Protein AF-A0A956RWB1-F1 (afdb_monomer_lite)

Sequence (177 aa):
PQLHRDGEASAAGAEAEGEALDRAFQAAIAHEPTWRTLTLPVPAGPARESIDVRLSTGARGQPSLARTVHVQASTGRILSETGFADGSPGRRARSFLRFAHTGEYWGVVGQTVAGLVSLASVVLVWTGLALALRRLARALQRRRGSAHPAVAEPSPVAGASAPANPPRRRSRERALR

Structure (mmCIF, N/CA/C/O backbone):
data_AF-A0A956RWB1-F1
#
_entry.id   AF-A0A956RWB1-F1
#
loop_
_atom_site.group_PDB
_atom_site.id
_atom_site.type_symbol
_atom_site.label_atom_id
_atom_site.label_alt_id
_atom_site.label_comp_id
_atom_site.label_asym_id
_atom_site.label_entity_id
_atom_site.label_seq_id
_atom_site.pdbx_PDB_ins_code
_atom_site.Cartn_x
_atom_site.Cartn_y
_atom_site.Cartn_z
_atom_site.occupancy
_atom_site.B_iso_or_equiv
_atom_site.auth_seq_id
_atom_site.auth_comp_id
_atom_site.auth_asym_id
_atom_site.auth_atom_id
_atom_site.pdbx_PDB_model_num
ATOM 1 N N . PRO A 1 1 ? 34.039 26.744 -33.511 1.00 59.09 1 PRO A N 1
ATOM 2 C CA . PRO A 1 1 ? 33.640 25.438 -34.093 1.00 59.09 1 PRO A CA 1
ATOM 3 C C . PRO A 1 1 ? 33.332 24.318 -33.076 1.00 59.09 1 PRO A C 1
ATOM 5 O O . PRO A 1 1 ? 32.623 23.397 -33.454 1.00 59.09 1 PRO A O 1
ATOM 8 N N . GLN A 1 2 ? 33.824 24.362 -31.825 1.00 56.97 2 GLN A N 1
ATOM 9 C CA . GLN A 1 2 ? 33.520 23.316 -30.826 1.00 56.97 2 GLN A CA 1
ATOM 10 C C . GLN A 1 2 ? 32.167 23.500 -30.116 1.00 56.97 2 GLN A C 1
ATOM 12 O O . GLN A 1 2 ? 31.419 22.541 -30.017 1.00 56.97 2 GLN A O 1
ATOM 17 N N . LEU A 1 3 ? 31.777 24.737 -29.784 1.00 55.47 3 LEU A N 1
ATOM 18 C CA . LEU A 1 3 ? 30.497 25.026 -29.111 1.00 55.47 3 LEU A CA 1
ATOM 19 C C . LEU A 1 3 ? 29.243 24.569 -29.883 1.00 55.47 3 LEU A C 1
ATOM 21 O O . LEU A 1 3 ? 28.222 24.282 -29.272 1.00 55.47 3 LEU A O 1
ATOM 25 N N . HIS A 1 4 ? 29.301 24.486 -31.218 1.00 57.34 4 HIS A N 1
ATOM 26 C CA . HIS A 1 4 ? 28.164 24.011 -32.016 1.00 57.34 4 HIS A CA 1
ATOM 27 C C . HIS A 1 4 ? 28.012 22.482 -31.957 1.00 57.34 4 HIS A C 1
ATOM 29 O O . HIS A 1 4 ? 26.893 21.977 -31.946 1.00 57.34 4 HIS A O 1
ATOM 35 N N . ARG A 1 5 ? 29.135 21.759 -31.850 1.00 59.41 5 ARG A N 1
ATOM 36 C CA . ARG A 1 5 ? 29.191 20.292 -31.868 1.00 59.41 5 ARG A CA 1
ATOM 37 C C . ARG A 1 5 ? 28.707 19.687 -30.545 1.00 59.41 5 ARG A C 1
ATOM 39 O O . ARG A 1 5 ? 28.076 18.636 -30.548 1.00 59.41 5 ARG A O 1
ATOM 46 N N . ASP A 1 6 ? 28.941 20.387 -29.434 1.00 58.91 6 ASP A N 1
ATOM 47 C CA . ASP A 1 6 ? 28.449 19.985 -28.109 1.00 58.91 6 ASP A CA 1
ATOM 48 C C . ASP A 1 6 ? 26.918 20.125 -28.006 1.00 58.91 6 ASP A C 1
ATOM 50 O O . ASP A 1 6 ? 26.249 19.294 -27.391 1.00 58.91 6 ASP A O 1
ATOM 54 N N . GLY A 1 7 ? 26.345 21.143 -28.662 1.00 62.16 7 GLY A N 1
ATOM 55 C CA . GLY A 1 7 ? 24.895 21.335 -28.751 1.00 62.16 7 GLY A CA 1
ATOM 56 C C . GLY A 1 7 ? 24.197 20.264 -29.595 1.00 62.16 7 GLY A C 1
ATOM 57 O O . GLY A 1 7 ? 23.162 19.744 -29.188 1.00 62.16 7 GLY A O 1
ATOM 58 N N . GLU A 1 8 ? 24.787 19.885 -30.730 1.00 63.06 8 GLU A N 1
ATOM 59 C CA . GLU A 1 8 ? 24.263 18.824 -31.604 1.00 63.06 8 GLU A CA 1
ATOM 60 C C . GLU A 1 8 ? 24.326 17.442 -30.940 1.00 63.06 8 GLU A C 1
ATOM 62 O O . GLU A 1 8 ? 23.369 16.674 -31.021 1.00 63.06 8 GLU A O 1
ATOM 67 N N . ALA A 1 9 ? 25.412 17.139 -30.220 1.00 62.31 9 ALA A N 1
ATOM 68 C CA . ALA A 1 9 ? 25.543 15.884 -29.479 1.00 62.31 9 ALA A CA 1
ATOM 69 C C . ALA A 1 9 ? 24.540 15.779 -28.314 1.00 62.31 9 ALA A C 1
ATOM 71 O O . ALA A 1 9 ? 24.007 14.701 -28.051 1.00 62.31 9 ALA A O 1
ATOM 72 N N . SER A 1 10 ? 24.255 16.897 -27.639 1.00 66.62 10 SER A N 1
ATOM 73 C CA . SER A 1 10 ? 23.253 16.959 -26.567 1.00 66.62 10 SER A CA 1
ATOM 74 C C . SER A 1 10 ? 21.823 16.805 -27.104 1.00 66.62 10 SER A C 1
ATOM 76 O O . SER A 1 10 ? 21.034 16.040 -26.549 1.00 66.62 10 SER A O 1
ATOM 78 N N . ALA A 1 11 ? 21.503 17.461 -28.226 1.00 70.12 11 ALA A N 1
ATOM 79 C CA . ALA A 1 11 ? 20.199 17.345 -28.881 1.00 70.12 11 ALA A CA 1
ATOM 80 C C . ALA A 1 11 ? 19.931 15.918 -29.390 1.00 70.12 11 ALA A C 1
ATOM 82 O O . ALA A 1 11 ? 18.878 15.355 -29.100 1.00 70.12 11 ALA A O 1
ATOM 83 N N . ALA A 1 12 ? 20.912 15.294 -30.050 1.00 71.62 12 ALA A N 1
ATOM 84 C CA . ALA A 1 12 ? 20.804 13.907 -30.506 1.00 71.62 12 ALA A CA 1
ATOM 85 C C . ALA A 1 12 ? 20.638 12.913 -29.340 1.00 71.62 12 ALA A C 1
ATOM 87 O O . ALA A 1 12 ? 19.907 11.929 -29.452 1.00 71.62 12 ALA A O 1
ATOM 88 N N . GLY A 1 13 ? 21.287 13.175 -28.199 1.00 72.31 13 GLY A N 1
ATOM 89 C CA . GLY A 1 13 ? 21.103 12.387 -26.979 1.00 72.31 13 GLY A CA 1
ATOM 90 C C . GLY A 1 13 ? 19.686 12.495 -26.408 1.00 72.31 13 GLY A C 1
ATOM 91 O O . GLY A 1 13 ? 19.105 11.479 -26.029 1.00 72.31 13 GLY A O 1
ATOM 92 N N . ALA A 1 14 ? 19.115 13.702 -26.396 1.00 72.88 14 ALA A N 1
ATOM 93 C CA . ALA A 1 14 ? 17.757 13.946 -25.914 1.00 72.88 14 ALA A CA 1
ATOM 94 C C . ALA A 1 14 ? 16.683 13.319 -26.823 1.00 72.88 14 ALA A C 1
ATOM 96 O O . ALA A 1 14 ? 15.710 12.754 -26.325 1.00 72.88 14 ALA A O 1
ATOM 97 N N . GLU A 1 15 ? 16.866 13.370 -28.145 1.00 78.75 15 GLU A N 1
ATOM 98 C CA . GLU A 1 15 ? 15.963 12.717 -29.104 1.00 78.75 15 GLU A CA 1
ATOM 99 C C . GLU A 1 15 ? 15.987 11.189 -28.961 1.00 78.75 15 GLU A C 1
ATOM 101 O O . GLU A 1 15 ? 14.932 10.558 -28.886 1.00 78.75 15 GLU A O 1
ATOM 106 N N . ALA A 1 16 ? 17.178 10.594 -28.831 1.00 77.12 16 ALA A N 1
ATOM 107 C CA . ALA A 1 16 ? 17.325 9.155 -28.618 1.00 77.12 16 ALA A CA 1
ATOM 108 C C . ALA A 1 16 ? 16.706 8.688 -27.286 1.00 77.12 16 ALA A C 1
ATOM 110 O O . ALA A 1 16 ? 16.140 7.593 -27.206 1.00 77.12 16 ALA A O 1
ATOM 111 N N . GLU A 1 17 ? 16.792 9.511 -26.237 1.00 78.81 17 GLU A N 1
ATOM 112 C CA . GLU A 1 17 ? 16.131 9.250 -24.956 1.00 78.81 17 GLU A CA 1
ATOM 113 C C . GLU A 1 17 ? 14.602 9.321 -25.085 1.00 78.81 17 GLU A C 1
ATOM 115 O O . GLU A 1 17 ? 13.905 8.424 -24.600 1.00 78.81 17 GLU A O 1
ATOM 120 N N . GLY A 1 18 ? 14.082 10.328 -25.796 1.00 80.44 18 GLY A N 1
ATOM 121 C CA . GLY A 1 18 ? 12.656 10.452 -26.106 1.00 80.44 18 GLY A CA 1
ATOM 122 C C . GLY A 1 18 ? 12.113 9.232 -26.855 1.00 80.44 18 GLY A C 1
ATOM 123 O O . GLY A 1 18 ? 11.112 8.646 -26.446 1.00 80.44 18 GLY A O 1
ATOM 124 N N . GLU A 1 19 ? 12.824 8.770 -27.884 1.00 84.19 19 GLU A N 1
ATOM 125 C CA . GLU A 1 19 ? 12.429 7.592 -28.665 1.00 84.19 19 GLU A CA 1
ATOM 126 C C . GLU A 1 19 ? 12.487 6.288 -27.844 1.00 84.19 19 GLU A C 1
ATOM 128 O O . GLU A 1 19 ? 11.684 5.368 -28.035 1.00 84.19 19 GLU A O 1
ATOM 133 N N . ALA A 1 20 ? 13.429 6.173 -26.904 1.00 81.19 20 ALA A N 1
ATOM 134 C CA . ALA A 1 20 ? 13.486 5.039 -25.983 1.00 81.19 20 ALA A CA 1
ATOM 135 C C . ALA A 1 20 ? 12.304 5.032 -24.996 1.00 81.19 20 ALA A C 1
ATOM 137 O O . ALA A 1 20 ? 11.719 3.973 -24.745 1.00 81.19 20 ALA A O 1
ATOM 138 N N . LEU A 1 21 ? 11.929 6.200 -24.463 1.00 82.88 21 LEU A N 1
ATOM 139 C CA . LEU A 1 21 ? 10.775 6.361 -23.572 1.00 82.88 21 LEU A CA 1
ATOM 140 C C . LEU A 1 21 ? 9.463 6.041 -24.299 1.00 82.88 21 LEU A C 1
ATOM 142 O O . LEU A 1 21 ? 8.647 5.287 -23.764 1.00 82.88 21 LEU A O 1
ATOM 146 N N . ASP A 1 22 ? 9.293 6.528 -25.529 1.00 86.00 22 ASP A N 1
ATOM 147 C CA . ASP A 1 22 ? 8.109 6.251 -26.348 1.00 86.00 22 ASP A CA 1
ATOM 148 C C . ASP A 1 22 ? 7.977 4.762 -26.675 1.00 86.00 22 ASP A C 1
ATOM 150 O O . ASP A 1 22 ? 6.897 4.181 -26.535 1.00 86.00 22 ASP A O 1
ATOM 154 N N . ARG A 1 23 ? 9.078 4.090 -27.032 1.00 84.50 23 ARG A N 1
ATOM 155 C CA . ARG A 1 23 ? 9.061 2.636 -27.260 1.00 84.50 23 ARG A CA 1
ATOM 156 C C . ARG A 1 23 ? 8.735 1.855 -25.995 1.00 84.50 23 ARG A C 1
ATOM 158 O O . ARG A 1 23 ? 7.953 0.905 -26.060 1.00 84.50 23 ARG A O 1
ATOM 165 N N . ALA A 1 24 ? 9.287 2.254 -24.850 1.00 82.31 24 ALA A N 1
ATOM 166 C CA . ALA A 1 24 ? 8.967 1.628 -23.571 1.00 82.31 24 ALA A CA 1
ATOM 167 C C . ALA A 1 24 ? 7.491 1.822 -23.196 1.00 82.31 24 ALA A C 1
ATOM 169 O O . ALA A 1 24 ? 6.845 0.881 -22.730 1.00 82.31 24 ALA A O 1
ATOM 170 N N . PHE A 1 25 ? 6.940 3.009 -23.453 1.00 84.12 25 PHE A N 1
ATOM 171 C CA . PHE A 1 25 ? 5.527 3.303 -23.253 1.00 84.12 25 PHE A CA 1
ATOM 172 C C . PHE A 1 25 ? 4.632 2.432 -24.144 1.00 84.12 25 PHE A C 1
ATOM 174 O O . PHE A 1 25 ? 3.733 1.764 -23.632 1.00 84.12 25 PHE A O 1
ATOM 181 N N . GLN A 1 26 ? 4.911 2.375 -25.451 1.00 87.50 26 GLN A N 1
ATOM 182 C CA . GLN A 1 26 ? 4.130 1.580 -26.405 1.00 87.50 26 GLN A CA 1
ATOM 183 C C . GLN A 1 26 ? 4.174 0.081 -26.087 1.00 87.50 26 GLN A C 1
ATOM 185 O O . GLN A 1 26 ? 3.137 -0.584 -26.076 1.00 87.50 26 GLN A O 1
ATOM 190 N N . ALA A 1 27 ? 5.354 -0.446 -25.751 1.00 84.12 27 ALA A N 1
ATOM 191 C CA . ALA A 1 27 ? 5.503 -1.837 -25.333 1.00 84.12 27 ALA A CA 1
ATOM 192 C C . ALA A 1 27 ? 4.688 -2.145 -24.065 1.00 84.12 27 ALA A C 1
ATOM 194 O O . ALA A 1 27 ? 4.044 -3.190 -23.978 1.00 84.12 27 ALA A O 1
ATOM 195 N N . ALA A 1 28 ? 4.676 -1.225 -23.098 1.00 81.75 28 ALA A N 1
ATOM 196 C CA . ALA A 1 28 ? 3.965 -1.401 -21.839 1.00 81.75 28 ALA A CA 1
ATOM 197 C C . ALA A 1 28 ? 2.435 -1.395 -22.011 1.00 81.75 28 ALA A C 1
ATOM 199 O O . ALA A 1 28 ? 1.762 -2.277 -21.477 1.00 81.75 28 ALA A O 1
ATOM 200 N N . ILE A 1 29 ? 1.875 -0.451 -22.777 1.00 84.62 29 ILE A N 1
ATOM 201 C CA . ILE A 1 29 ? 0.416 -0.382 -22.989 1.00 84.62 29 ILE A CA 1
ATOM 202 C C . ILE A 1 29 ? -0.106 -1.506 -23.893 1.00 84.62 29 ILE A C 1
ATOM 204 O O . ILE A 1 29 ? -1.248 -1.934 -23.731 1.00 84.62 29 ILE A O 1
ATOM 208 N N . ALA A 1 30 ? 0.723 -2.004 -24.819 1.00 85.75 30 ALA A N 1
ATOM 209 C CA . ALA A 1 30 ? 0.392 -3.169 -25.634 1.00 85.75 30 ALA A CA 1
ATOM 210 C C . ALA A 1 30 ? 0.391 -4.463 -24.805 1.00 85.75 30 ALA A C 1
ATOM 212 O O . ALA A 1 30 ? -0.384 -5.376 -25.084 1.00 85.75 30 ALA A O 1
ATOM 213 N N . HIS A 1 31 ? 1.251 -4.539 -23.787 1.00 80.06 31 HIS A N 1
ATOM 214 C CA . HIS A 1 31 ? 1.369 -5.708 -22.925 1.00 80.06 31 HIS A CA 1
ATOM 215 C C . HIS A 1 31 ? 0.220 -5.837 -21.918 1.00 80.06 31 HIS A C 1
ATOM 217 O O . HIS A 1 31 ? -0.262 -6.944 -21.695 1.00 80.06 31 HIS A O 1
ATOM 223 N N . GLU A 1 32 ? -0.250 -4.726 -21.340 1.00 79.50 32 GLU A N 1
ATOM 224 C CA . GLU A 1 32 ? -1.335 -4.730 -20.350 1.00 79.50 32 GLU A CA 1
ATOM 225 C C . GLU A 1 32 ? -2.464 -3.781 -20.776 1.00 79.50 32 GLU A C 1
ATOM 227 O O . GLU A 1 32 ? -2.512 -2.647 -20.306 1.00 79.50 32 GLU A O 1
ATOM 232 N N . PRO A 1 33 ? -3.415 -4.214 -21.625 1.00 78.00 33 PRO A N 1
ATOM 233 C CA . PRO A 1 33 ? -4.455 -3.341 -22.179 1.00 78.00 33 PRO A CA 1
ATOM 234 C C . PRO A 1 33 ? -5.397 -2.736 -21.130 1.00 78.00 33 PRO A C 1
ATOM 236 O O . PRO A 1 33 ? -6.073 -1.747 -21.401 1.00 78.00 33 PRO A O 1
ATOM 239 N N . THR A 1 34 ? -5.463 -3.329 -19.932 1.00 81.69 34 THR A N 1
ATOM 240 C CA . THR A 1 34 ? -6.341 -2.885 -18.838 1.00 81.69 34 THR A CA 1
ATOM 241 C C . THR A 1 34 ? -5.678 -1.887 -17.884 1.00 81.69 34 THR A C 1
ATOM 243 O O . THR A 1 34 ? -6.200 -1.599 -16.801 1.00 81.69 34 THR A O 1
ATOM 246 N N . TRP A 1 35 ? -4.517 -1.349 -18.268 1.00 80.38 35 TRP A N 1
ATOM 247 C CA . TRP A 1 35 ? -3.766 -0.393 -17.469 1.00 80.38 35 TRP A CA 1
ATOM 248 C C . TRP A 1 35 ? -4.612 0.839 -17.099 1.00 80.38 35 TRP A C 1
ATOM 250 O O . TRP A 1 35 ? -5.342 1.404 -17.911 1.00 80.38 35 TRP A O 1
ATOM 260 N N . ARG A 1 36 ? -4.508 1.279 -15.839 1.00 79.19 36 ARG A N 1
ATOM 261 C CA . ARG A 1 36 ? -5.130 2.524 -15.348 1.00 79.19 36 ARG A CA 1
ATOM 262 C C . ARG A 1 36 ? -4.116 3.605 -15.037 1.00 79.19 36 ARG A C 1
ATOM 264 O O . ARG A 1 36 ? -4.408 4.792 -15.136 1.00 79.19 36 ARG A O 1
ATOM 271 N N . THR A 1 37 ? -2.943 3.211 -14.563 1.00 78.88 37 THR A N 1
ATOM 272 C CA . THR A 1 37 ? -1.872 4.143 -14.224 1.00 78.88 37 THR A CA 1
ATOM 273 C C . THR A 1 37 ? -0.551 3.544 -14.658 1.00 78.88 37 THR A C 1
ATOM 275 O O . THR A 1 37 ? -0.254 2.395 -14.333 1.00 78.88 37 THR A O 1
ATOM 278 N N . LEU A 1 38 ? 0.231 4.345 -15.373 1.00 83.31 38 LEU A N 1
ATOM 279 C CA . LEU A 1 38 ? 1.571 4.012 -15.827 1.00 83.31 38 LEU A CA 1
ATOM 280 C C . LEU A 1 38 ? 2.540 5.036 -15.234 1.00 83.31 38 LEU A C 1
ATOM 282 O O . LEU A 1 38 ? 2.274 6.237 -15.246 1.00 83.31 38 LEU A O 1
ATOM 286 N N . THR A 1 39 ? 3.637 4.567 -14.650 1.00 81.81 39 THR A N 1
ATOM 287 C CA . THR A 1 39 ? 4.715 5.419 -14.137 1.00 81.81 39 THR A CA 1
ATOM 288 C C . THR A 1 39 ? 6.000 5.068 -14.863 1.00 81.81 39 THR A C 1
ATOM 290 O O . THR A 1 39 ? 6.474 3.935 -14.772 1.00 81.81 39 THR A O 1
ATOM 293 N N . LEU A 1 40 ? 6.546 6.060 -15.562 1.00 82.75 40 LEU A N 1
ATOM 294 C CA . LEU A 1 40 ? 7.771 5.961 -16.339 1.00 82.75 40 LEU A CA 1
ATOM 295 C C . LEU A 1 40 ? 8.813 6.902 -15.711 1.00 82.75 40 LEU A C 1
ATOM 297 O O . LEU A 1 40 ? 8.653 8.120 -15.791 1.00 82.75 40 LEU A O 1
ATOM 301 N N . PRO A 1 41 ? 9.827 6.385 -15.001 1.00 77.00 41 PRO A N 1
ATOM 302 C CA . PRO A 1 41 ? 10.885 7.220 -14.460 1.00 77.00 41 PRO A CA 1
ATOM 303 C C . PRO A 1 41 ? 11.802 7.675 -15.597 1.00 77.00 41 PRO A C 1
ATOM 305 O O . PRO A 1 41 ? 12.400 6.845 -16.280 1.00 77.00 41 PRO A O 1
ATOM 308 N N . VAL A 1 42 ? 11.940 8.989 -15.770 1.00 74.06 42 VAL A N 1
ATOM 309 C CA . VAL A 1 42 ? 12.919 9.562 -16.701 1.00 74.06 42 VAL A CA 1
ATOM 310 C C . VAL A 1 42 ? 14.316 9.393 -16.087 1.00 74.06 42 VAL A C 1
ATOM 312 O O . VAL A 1 42 ? 14.542 9.859 -14.962 1.00 74.06 42 VAL A O 1
ATOM 315 N N . PRO A 1 43 ? 15.237 8.661 -16.734 1.00 66.25 43 PRO A N 1
ATOM 316 C CA . PRO A 1 43 ? 16.569 8.442 -16.193 1.00 66.25 43 PRO A CA 1
ATOM 317 C C . PRO A 1 43 ? 17.373 9.749 -16.198 1.00 66.25 43 PRO A C 1
ATOM 319 O O . PRO A 1 43 ? 17.586 10.367 -17.226 1.00 66.25 43 PRO A O 1
ATOM 322 N N . ALA A 1 44 ? 17.885 10.164 -15.039 1.00 60.25 44 ALA A N 1
ATOM 323 C CA . ALA A 1 44 ? 18.840 11.267 -14.969 1.00 60.25 44 ALA A CA 1
ATOM 324 C C . ALA A 1 44 ? 20.240 10.757 -15.363 1.00 60.25 44 ALA A C 1
ATOM 326 O O . ALA A 1 44 ? 21.020 10.353 -14.498 1.00 60.25 44 ALA A O 1
ATOM 327 N N . GLY A 1 45 ? 20.535 10.686 -16.663 1.00 62.09 45 GLY A N 1
ATOM 328 C CA . GLY A 1 45 ? 21.842 10.267 -17.185 1.00 62.09 45 GLY A CA 1
ATOM 329 C C . GLY A 1 45 ? 21.760 9.587 -18.556 1.00 62.09 45 GLY A C 1
ATOM 330 O O . GLY A 1 45 ? 20.659 9.344 -19.040 1.00 62.09 45 GLY A O 1
ATOM 331 N N . PRO A 1 46 ? 22.907 9.261 -19.184 1.00 56.81 46 PRO A N 1
ATOM 332 C CA . PRO A 1 46 ? 22.932 8.683 -20.527 1.00 56.81 46 PRO A CA 1
ATOM 333 C C . PRO A 1 46 ? 22.099 7.398 -20.605 1.00 56.81 46 PRO A C 1
ATOM 335 O O . PRO A 1 46 ? 22.022 6.643 -19.630 1.00 56.81 46 PRO A O 1
ATOM 338 N N . ALA A 1 47 ? 21.484 7.184 -21.774 1.00 56.94 47 ALA A N 1
ATOM 339 C CA . ALA A 1 47 ? 20.496 6.145 -22.055 1.00 56.94 47 ALA A CA 1
ATOM 340 C C . ALA A 1 47 ? 20.832 4.806 -21.374 1.00 56.94 47 ALA A C 1
ATOM 342 O O . ALA A 1 47 ? 21.806 4.132 -21.716 1.00 56.94 47 ALA A O 1
ATOM 343 N N . ARG A 1 48 ? 20.018 4.425 -20.382 1.00 61.38 48 ARG A N 1
ATOM 344 C CA . ARG A 1 48 ? 20.128 3.120 -19.721 1.00 61.38 48 ARG A CA 1
ATOM 345 C C . ARG A 1 48 ? 19.740 2.014 -20.695 1.00 61.38 48 ARG A C 1
ATOM 347 O O . ARG A 1 48 ? 18.838 2.180 -21.506 1.00 61.38 48 ARG A O 1
ATOM 354 N N . GLU A 1 49 ? 20.375 0.854 -20.552 1.00 66.50 49 GLU A N 1
ATOM 355 C CA . GLU A 1 49 ? 20.076 -0.342 -21.352 1.00 66.50 49 GLU A CA 1
ATOM 356 C C . GLU A 1 49 ? 18.621 -0.828 -21.167 1.00 66.50 49 GLU A C 1
ATOM 358 O O . GLU A 1 49 ? 18.019 -1.393 -22.085 1.00 66.50 49 GLU A O 1
ATOM 363 N N . SER A 1 50 ? 18.021 -0.535 -20.008 1.00 68.44 50 SER A N 1
ATOM 364 C CA . SER A 1 50 ? 16.628 -0.843 -19.682 1.00 68.44 50 SER A CA 1
ATOM 365 C C . SER A 1 50 ? 15.915 0.288 -18.931 1.00 68.44 50 SER A C 1
ATOM 367 O O . SER A 1 50 ? 16.520 1.011 -18.135 1.00 68.44 50 SER A O 1
ATOM 369 N N . ILE A 1 51 ? 14.605 0.396 -19.159 1.00 73.81 51 ILE A N 1
ATOM 370 C CA . ILE A 1 51 ? 13.666 1.325 -18.528 1.00 73.81 51 ILE A CA 1
ATOM 371 C C . ILE A 1 51 ? 12.650 0.512 -17.720 1.00 73.81 51 ILE A C 1
ATOM 373 O O . ILE A 1 51 ? 12.009 -0.402 -18.239 1.00 73.81 51 ILE A O 1
ATOM 377 N N . ASP A 1 52 ? 12.486 0.865 -16.448 1.00 77.81 52 ASP A N 1
ATOM 378 C CA . ASP A 1 52 ? 11.538 0.210 -15.548 1.00 77.81 52 ASP A CA 1
ATOM 379 C C . ASP A 1 52 ? 10.179 0.900 -15.654 1.00 77.81 52 ASP A C 1
ATOM 381 O O . ASP A 1 52 ? 9.981 1.995 -15.125 1.00 77.81 52 ASP A O 1
ATOM 385 N N . VAL A 1 53 ? 9.225 0.258 -16.317 1.00 75.62 53 VAL A N 1
ATOM 386 C CA . VAL A 1 53 ? 7.859 0.764 -16.450 1.00 75.62 53 VAL A CA 1
ATOM 387 C C . VAL A 1 53 ? 6.995 0.150 -15.365 1.00 75.62 53 VAL A C 1
ATOM 389 O O . VAL A 1 53 ? 6.867 -1.068 -15.270 1.00 75.62 53 VAL A O 1
ATOM 392 N N . ARG A 1 54 ? 6.360 0.974 -14.534 1.00 77.75 54 ARG A N 1
ATOM 393 C CA . ARG A 1 54 ? 5.415 0.472 -13.533 1.00 77.75 54 ARG A CA 1
ATOM 394 C C . ARG A 1 54 ? 3.986 0.635 -14.025 1.00 77.75 54 ARG A C 1
ATOM 396 O O . ARG A 1 54 ? 3.549 1.755 -14.272 1.00 77.75 54 ARG A O 1
ATOM 403 N N . LEU A 1 55 ? 3.256 -0.470 -14.096 1.00 76.81 55 LEU A N 1
ATOM 404 C CA . LEU A 1 55 ? 1.852 -0.524 -14.480 1.00 76.81 55 LEU A CA 1
ATOM 405 C C . LEU A 1 55 ? 0.983 -0.848 -13.265 1.00 76.81 55 LEU A C 1
ATOM 407 O O . LEU A 1 55 ? 1.357 -1.639 -12.400 1.00 76.81 55 LEU A O 1
ATOM 411 N N . SER A 1 56 ? -0.189 -0.231 -13.189 1.00 70.44 56 SER A N 1
ATOM 412 C CA . SER A 1 56 ? -1.214 -0.545 -12.196 1.00 70.44 56 SER A CA 1
ATOM 413 C C . SER A 1 56 ? -2.569 -0.646 -12.878 1.00 70.44 56 SER A C 1
ATOM 415 O O . SER A 1 56 ? -3.010 0.302 -13.533 1.00 70.44 56 SER A O 1
ATOM 417 N N . THR A 1 57 ? -3.241 -1.777 -12.682 1.00 74.25 57 THR A N 1
ATOM 418 C CA . THR A 1 57 ? -4.624 -2.017 -13.134 1.00 74.25 57 THR A CA 1
ATOM 419 C C . THR A 1 57 ? -5.652 -1.650 -12.054 1.00 74.25 57 THR A C 1
ATOM 421 O O . THR A 1 57 ? -6.814 -1.374 -12.347 1.00 74.25 57 THR A O 1
ATOM 424 N N . GLY A 1 58 ? -5.221 -1.573 -10.789 1.00 63.81 58 GLY A N 1
ATOM 425 C CA . GLY A 1 58 ? -6.051 -1.225 -9.632 1.00 63.81 58 GLY A CA 1
ATOM 426 C C . GLY A 1 58 ? -6.223 0.274 -9.371 1.00 63.81 58 GLY A C 1
ATOM 427 O O . GLY A 1 58 ? -5.521 1.118 -9.931 1.00 63.81 58 GLY A O 1
ATOM 428 N N . ALA A 1 59 ? -7.149 0.613 -8.467 1.00 59.81 59 ALA A N 1
ATOM 429 C CA . ALA A 1 59 ? -7.266 1.962 -7.908 1.00 59.81 59 ALA A CA 1
ATOM 430 C C . ALA A 1 59 ? -6.064 2.306 -6.999 1.00 59.81 59 ALA A C 1
ATOM 432 O O . ALA A 1 59 ? -5.310 1.423 -6.576 1.00 59.81 59 ALA A O 1
ATOM 433 N N . ARG A 1 60 ? -5.899 3.598 -6.666 1.00 57.81 60 ARG A N 1
ATOM 434 C CA . ARG A 1 60 ? -4.930 4.043 -5.646 1.00 57.81 60 ARG A CA 1
ATOM 435 C C . ARG A 1 60 ? -5.120 3.200 -4.373 1.00 57.81 60 ARG A C 1
ATOM 437 O O . ARG A 1 60 ? -6.251 2.968 -3.972 1.00 57.81 60 ARG A O 1
ATOM 444 N N . GLY A 1 61 ? -4.021 2.688 -3.810 1.00 57.50 61 GLY A N 1
ATOM 445 C CA . GLY A 1 61 ? -4.045 1.875 -2.584 1.00 57.50 61 GLY A CA 1
ATOM 446 C C . GLY A 1 61 ? -4.007 0.348 -2.762 1.00 57.50 61 GLY A C 1
ATOM 447 O O . GLY A 1 61 ? -4.019 -0.359 -1.759 1.00 57.50 61 GLY A O 1
ATOM 448 N N . GLN A 1 62 ? -3.902 -0.184 -3.991 1.00 64.38 62 GLN A N 1
ATOM 449 C CA . GLN A 1 62 ? -3.871 -1.639 -4.260 1.00 64.38 62 GLN A CA 1
ATOM 450 C C . GLN A 1 62 ? -2.526 -2.101 -4.865 1.00 64.38 62 GLN A C 1
ATOM 452 O O . GLN A 1 62 ? -2.424 -2.321 -6.071 1.00 64.38 62 GLN A O 1
ATOM 457 N N . PRO A 1 63 ? -1.460 -2.283 -4.056 1.00 61.69 63 PRO A N 1
ATOM 458 C CA . PRO A 1 63 ? -0.130 -2.652 -4.557 1.00 61.69 63 PRO A CA 1
ATOM 459 C C . PRO A 1 63 ? -0.078 -4.028 -5.204 1.00 61.69 63 PRO A C 1
ATOM 461 O O . PRO A 1 63 ? 0.831 -4.284 -5.981 1.00 61.69 63 PRO A O 1
ATOM 464 N N . SER A 1 64 ? -1.008 -4.915 -4.847 1.00 60.03 64 SER A N 1
ATOM 465 C CA . SER A 1 64 ? -1.126 -6.262 -5.405 1.00 60.03 64 SER A CA 1
ATOM 466 C C . SER A 1 64 ? -1.467 -6.260 -6.893 1.00 60.03 64 SER A C 1
ATOM 468 O O . SER A 1 64 ? -1.148 -7.225 -7.578 1.00 60.03 64 SER A O 1
ATOM 470 N N . LEU A 1 65 ? -2.075 -5.178 -7.387 1.00 64.62 65 LEU A N 1
ATOM 471 C CA . LEU A 1 65 ? -2.422 -4.978 -8.795 1.00 64.62 65 LEU A CA 1
ATOM 472 C C . LEU A 1 65 ? -1.401 -4.108 -9.538 1.00 64.62 65 LEU A C 1
ATOM 474 O O . LEU A 1 65 ? -1.607 -3.765 -10.700 1.00 64.62 65 LEU A O 1
ATOM 478 N N . ALA A 1 66 ? -0.310 -3.733 -8.865 1.00 68.69 66 ALA A N 1
ATOM 479 C CA . ALA A 1 66 ? 0.802 -3.041 -9.486 1.00 68.69 66 ALA A CA 1
ATOM 480 C C . ALA A 1 66 ? 1.881 -4.050 -9.890 1.00 68.69 66 ALA A C 1
ATOM 482 O O . ALA A 1 66 ? 2.292 -4.893 -9.085 1.00 68.69 66 ALA A O 1
ATOM 483 N N . ARG A 1 67 ? 2.376 -3.916 -11.117 1.00 69.12 67 ARG A N 1
ATOM 484 C CA . ARG A 1 67 ? 3.474 -4.704 -11.676 1.00 69.12 67 ARG A CA 1
ATOM 485 C C . ARG A 1 67 ? 4.543 -3.775 -12.231 1.00 69.12 67 ARG A C 1
ATOM 487 O O . ARG A 1 67 ? 4.235 -2.685 -12.711 1.00 69.12 67 ARG A O 1
ATOM 494 N N . THR A 1 68 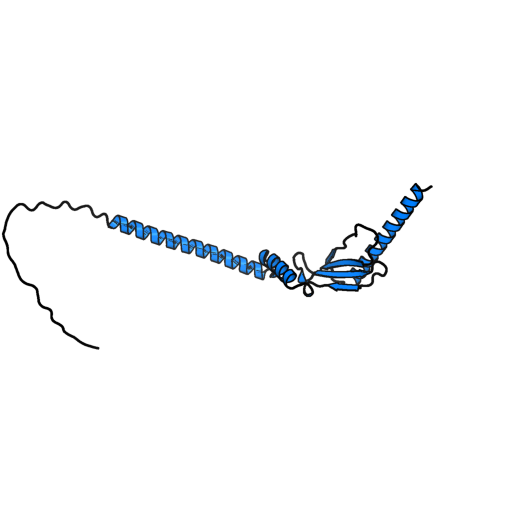? 5.799 -4.180 -12.130 1.00 76.81 68 THR A N 1
ATOM 495 C CA . THR A 1 68 ? 6.917 -3.470 -12.754 1.00 76.81 68 THR A CA 1
ATOM 496 C C . THR A 1 68 ? 7.449 -4.325 -13.890 1.00 76.81 68 THR A C 1
ATOM 498 O O . THR A 1 68 ? 7.805 -5.479 -13.675 1.00 76.81 68 THR A O 1
ATOM 501 N N . VAL A 1 69 ? 7.491 -3.753 -15.084 1.00 77.75 69 VAL A N 1
ATOM 502 C CA . VAL A 1 69 ? 7.975 -4.375 -16.310 1.00 77.75 69 VAL A CA 1
ATOM 503 C C . VAL A 1 69 ? 9.284 -3.701 -16.694 1.00 77.75 69 VAL A C 1
ATOM 505 O O . VAL A 1 69 ? 9.350 -2.483 -16.840 1.00 77.75 69 VAL A O 1
ATOM 508 N N . HIS A 1 70 ? 10.334 -4.494 -16.851 1.00 77.25 70 HIS A N 1
ATOM 509 C CA . HIS A 1 70 ? 11.638 -4.029 -17.299 1.00 77.25 70 HIS A CA 1
ATOM 510 C C . HIS A 1 70 ? 11.680 -4.100 -18.823 1.00 77.25 70 HIS A C 1
ATOM 512 O O . HIS A 1 70 ? 11.585 -5.189 -19.391 1.00 77.25 70 HIS A O 1
ATOM 518 N N . VAL A 1 71 ? 11.807 -2.957 -19.493 1.00 75.19 71 VAL A N 1
ATOM 519 C CA . VAL A 1 71 ? 11.792 -2.866 -20.958 1.00 75.19 71 VAL A CA 1
ATOM 520 C C . VAL A 1 71 ? 13.167 -2.463 -21.466 1.00 75.19 71 VAL A C 1
ATOM 522 O O . VAL A 1 71 ? 13.766 -1.517 -20.969 1.00 75.19 71 VAL A O 1
ATOM 525 N N . GLN A 1 72 ? 13.681 -3.165 -22.469 1.00 77.19 72 GLN A N 1
ATOM 526 C CA . GLN A 1 72 ? 14.934 -2.808 -23.121 1.00 77.19 72 GLN A CA 1
ATOM 527 C C . GLN A 1 72 ? 14.764 -1.515 -23.931 1.00 77.19 72 GLN A C 1
ATOM 529 O O . GLN A 1 72 ? 13.922 -1.450 -24.826 1.00 77.19 72 GLN A O 1
ATOM 534 N N . ALA A 1 73 ? 15.595 -0.508 -23.660 1.00 71.94 73 ALA A N 1
ATOM 535 C CA . ALA A 1 73 ? 15.471 0.823 -24.263 1.00 71.94 73 ALA A CA 1
ATOM 536 C C . ALA A 1 73 ? 15.695 0.818 -25.786 1.00 71.94 73 ALA A C 1
ATOM 538 O O . ALA A 1 73 ? 15.070 1.578 -26.518 1.00 71.94 73 ALA A O 1
ATOM 539 N N . SER A 1 74 ? 16.567 -0.069 -26.276 1.00 70.19 74 SER A N 1
ATOM 540 C CA . SER A 1 74 ? 16.963 -0.142 -27.686 1.00 70.19 74 SER A CA 1
ATOM 541 C C . SER A 1 74 ? 16.011 -0.934 -28.582 1.00 70.19 74 SER A C 1
ATOM 543 O O . SER A 1 74 ? 16.088 -0.785 -29.799 1.00 70.19 74 SER A O 1
ATOM 545 N N . THR A 1 75 ? 15.131 -1.769 -28.025 1.00 70.00 75 THR A N 1
ATOM 546 C CA . THR A 1 75 ? 14.256 -2.669 -28.806 1.00 70.00 75 THR A CA 1
ATOM 547 C C . THR A 1 75 ? 12.794 -2.636 -28.372 1.00 70.00 75 THR A C 1
ATOM 549 O O . THR A 1 75 ? 11.942 -3.136 -29.100 1.00 70.00 75 THR A O 1
ATOM 552 N N . GLY A 1 76 ? 12.480 -2.086 -27.196 1.00 65.44 76 GLY A N 1
ATOM 553 C CA . GLY A 1 76 ? 11.143 -2.173 -26.607 1.00 65.44 76 GLY A CA 1
ATOM 554 C C . GLY A 1 76 ? 10.787 -3.575 -26.098 1.00 65.44 76 GLY A C 1
ATOM 555 O O . GLY A 1 76 ? 9.636 -3.827 -25.748 1.00 65.44 76 GLY A O 1
ATOM 556 N N . ARG A 1 77 ? 11.741 -4.516 -26.048 1.00 74.56 77 ARG A N 1
ATOM 557 C CA . ARG A 1 77 ? 11.476 -5.882 -25.584 1.00 74.56 77 ARG A CA 1
ATOM 558 C C . ARG A 1 77 ? 11.358 -5.929 -24.063 1.00 74.56 77 ARG A C 1
ATOM 560 O O . ARG A 1 77 ? 12.221 -5.416 -23.355 1.00 74.56 77 ARG A O 1
ATOM 567 N N . ILE A 1 78 ? 10.333 -6.608 -23.563 1.00 76.50 78 ILE A N 1
ATOM 568 C CA . ILE A 1 78 ? 10.176 -6.880 -22.132 1.00 76.50 78 ILE A CA 1
ATOM 569 C C . ILE A 1 78 ? 11.219 -7.920 -21.707 1.00 76.50 78 ILE A C 1
ATOM 571 O O . ILE A 1 78 ? 11.258 -9.027 -22.243 1.00 76.50 78 ILE A O 1
ATOM 575 N N . LEU A 1 79 ? 12.087 -7.542 -20.772 1.00 74.69 79 LEU A N 1
ATOM 576 C CA . LEU A 1 79 ? 13.172 -8.370 -20.245 1.00 74.69 79 LEU A CA 1
ATOM 577 C C . LEU A 1 79 ? 12.724 -9.184 -19.031 1.00 74.69 79 LEU A C 1
ATOM 579 O O . LEU A 1 79 ? 13.099 -10.346 -18.894 1.00 74.69 79 LEU A O 1
ATOM 583 N N . SER A 1 80 ? 11.928 -8.580 -18.151 1.00 69.25 80 SER A N 1
ATOM 584 C CA . SER A 1 80 ? 11.394 -9.243 -16.964 1.00 69.25 80 SER A CA 1
ATOM 585 C C . SER A 1 80 ? 10.195 -8.492 -16.398 1.00 69.25 80 SER A C 1
ATOM 587 O O . SER A 1 80 ? 10.015 -7.294 -16.618 1.0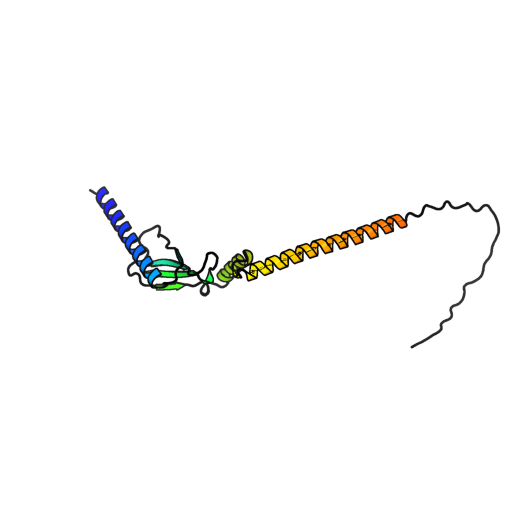0 69.25 80 SER A O 1
ATOM 589 N N . GLU A 1 81 ? 9.372 -9.212 -15.645 1.00 70.69 81 GLU A N 1
ATOM 590 C CA . GLU A 1 81 ? 8.212 -8.681 -14.945 1.00 70.69 81 GLU A CA 1
ATOM 591 C C . GLU A 1 81 ? 8.336 -9.038 -13.464 1.00 70.69 81 GLU A C 1
ATOM 593 O O . GLU A 1 81 ? 8.629 -10.180 -13.115 1.00 70.69 81 GLU A O 1
ATOM 598 N N . THR A 1 82 ? 8.142 -8.053 -12.591 1.00 70.38 82 THR A N 1
ATOM 599 C CA . THR A 1 82 ? 8.134 -8.246 -11.139 1.00 70.38 82 THR A CA 1
ATOM 600 C C . THR A 1 82 ? 6.804 -7.761 -10.577 1.00 70.38 82 THR A C 1
ATOM 602 O O . THR A 1 82 ? 6.479 -6.568 -10.630 1.00 70.38 82 THR A O 1
ATOM 605 N N . GLY A 1 83 ? 6.028 -8.681 -10.012 1.00 67.56 83 GLY A N 1
ATOM 606 C CA . GLY A 1 83 ? 4.788 -8.392 -9.305 1.00 67.56 83 GLY A CA 1
ATOM 607 C C . GLY A 1 83 ? 4.986 -8.211 -7.798 1.00 67.56 83 GLY A C 1
ATOM 608 O O . GLY A 1 83 ? 6.057 -8.419 -7.224 1.00 67.56 83 GLY A O 1
ATOM 609 N N . PHE A 1 84 ? 3.904 -7.860 -7.101 1.00 59.53 84 PHE A N 1
ATOM 610 C CA . PHE A 1 84 ? 3.906 -7.762 -5.636 1.00 59.53 84 PHE A CA 1
ATOM 611 C C . PHE A 1 84 ? 4.231 -9.095 -4.935 1.00 59.53 84 PHE A C 1
ATOM 613 O O . PHE A 1 84 ? 4.791 -9.100 -3.835 1.00 59.53 84 PHE A O 1
ATOM 620 N N . ALA A 1 85 ? 3.874 -10.224 -5.556 1.00 60.47 85 ALA A N 1
ATOM 621 C CA . ALA A 1 85 ? 4.118 -11.559 -5.016 1.00 60.47 85 ALA A CA 1
ATOM 622 C C . ALA A 1 85 ? 5.606 -11.951 -5.028 1.00 60.47 85 ALA A C 1
ATOM 624 O O . ALA A 1 85 ? 6.030 -12.689 -4.137 1.00 60.47 85 ALA A O 1
ATOM 625 N N . ASP A 1 86 ? 6.379 -11.380 -5.953 1.00 65.12 86 ASP A N 1
ATOM 626 C CA . ASP A 1 86 ? 7.805 -11.669 -6.164 1.00 65.12 86 ASP A CA 1
ATOM 627 C C . ASP A 1 86 ? 8.711 -10.864 -5.215 1.00 65.12 86 ASP A C 1
ATOM 629 O O . ASP A 1 86 ? 9.917 -11.084 -5.115 1.00 65.12 86 ASP A O 1
ATOM 633 N N . GLY A 1 87 ? 8.128 -9.921 -4.467 1.00 62.34 87 GLY A N 1
ATOM 634 C CA . GLY A 1 87 ? 8.827 -9.171 -3.432 1.00 62.34 87 GLY A CA 1
ATOM 635 C C . GLY A 1 87 ? 9.177 -10.028 -2.211 1.00 62.34 87 GLY A C 1
ATOM 636 O O . GLY A 1 87 ? 8.424 -10.912 -1.805 1.00 62.34 87 GLY A O 1
ATOM 637 N N . SER A 1 88 ? 10.292 -9.701 -1.550 1.00 71.81 88 SER A N 1
ATOM 638 C CA . SER A 1 88 ? 10.715 -10.398 -0.329 1.00 71.81 88 SER A CA 1
ATOM 639 C C . SER A 1 88 ? 9.625 -10.407 0.761 1.00 71.81 88 SER A C 1
ATOM 641 O O . SER A 1 88 ? 8.854 -9.442 0.875 1.00 71.81 88 SER A O 1
ATOM 643 N N . PRO A 1 89 ? 9.578 -11.438 1.629 1.00 67.06 89 PRO A N 1
ATOM 644 C CA . PRO A 1 89 ? 8.557 -11.561 2.674 1.00 67.06 89 PRO A CA 1
ATOM 645 C C . PRO A 1 89 ? 8.449 -10.310 3.557 1.00 67.06 89 PRO A C 1
ATOM 647 O O . PRO A 1 89 ? 7.353 -9.836 3.845 1.00 67.06 89 PRO A O 1
ATOM 650 N N . GLY A 1 90 ? 9.585 -9.693 3.903 1.00 74.06 90 GLY A N 1
ATOM 651 C CA . GLY A 1 90 ? 9.622 -8.452 4.682 1.00 74.06 90 GLY A CA 1
ATOM 652 C C . GLY A 1 90 ? 9.067 -7.224 3.946 1.00 74.06 90 GLY A C 1
ATOM 653 O O . GLY A 1 90 ? 8.501 -6.328 4.576 1.00 74.06 90 GLY A O 1
ATOM 654 N N . ARG A 1 91 ? 9.184 -7.158 2.612 1.00 69.44 91 ARG A N 1
ATOM 655 C CA . ARG A 1 91 ? 8.579 -6.088 1.794 1.00 69.44 91 ARG A CA 1
ATOM 656 C C . ARG A 1 91 ? 7.060 -6.259 1.709 1.00 69.44 91 ARG A C 1
ATOM 658 O O . ARG A 1 91 ? 6.327 -5.267 1.803 1.00 69.44 91 ARG A O 1
ATOM 665 N N . ARG A 1 92 ? 6.598 -7.508 1.584 1.00 67.38 92 ARG A N 1
ATOM 666 C CA . ARG A 1 92 ? 5.172 -7.866 1.594 1.00 67.38 92 ARG A CA 1
ATOM 667 C C . ARG A 1 92 ? 4.551 -7.567 2.958 1.00 67.38 92 ARG A C 1
ATOM 669 O O . ARG A 1 92 ? 3.544 -6.869 3.002 1.00 67.38 92 ARG A O 1
ATOM 676 N N . ALA A 1 93 ? 5.210 -7.952 4.052 1.00 71.12 93 ALA A N 1
ATOM 677 C CA . ALA A 1 93 ? 4.762 -7.677 5.419 1.00 71.12 93 ALA A CA 1
ATOM 678 C C . ALA A 1 93 ? 4.645 -6.173 5.724 1.00 71.12 93 ALA A C 1
ATOM 680 O O . ALA A 1 93 ? 3.622 -5.730 6.237 1.00 71.12 93 ALA A O 1
ATOM 681 N N . ARG A 1 94 ? 5.642 -5.355 5.351 1.00 71.00 94 ARG A N 1
ATOM 682 C CA . ARG A 1 94 ? 5.574 -3.890 5.540 1.00 71.00 94 ARG A CA 1
ATOM 683 C C . ARG A 1 94 ? 4.473 -3.232 4.716 1.00 71.00 94 ARG A C 1
ATOM 685 O O . ARG A 1 94 ? 3.825 -2.299 5.183 1.00 71.00 94 ARG A O 1
ATOM 692 N N . SER A 1 95 ? 4.264 -3.704 3.489 1.00 66.50 95 SER A N 1
ATOM 693 C CA . SER A 1 95 ? 3.169 -3.207 2.654 1.00 66.50 95 SER A CA 1
ATOM 694 C C . SER A 1 95 ? 1.826 -3.590 3.265 1.00 66.50 95 SER 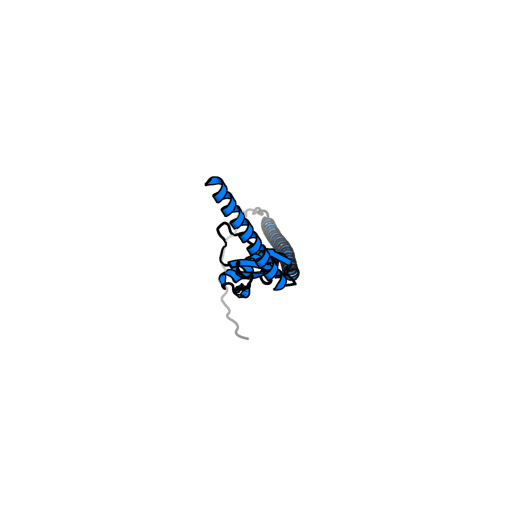A C 1
ATOM 696 O O . SER A 1 95 ? 0.999 -2.711 3.475 1.00 66.50 95 SER A O 1
ATOM 698 N N . PHE A 1 96 ? 1.657 -4.857 3.644 1.00 66.19 96 PHE A N 1
ATOM 699 C CA . PHE A 1 96 ? 0.467 -5.342 4.333 1.00 66.19 96 PHE A CA 1
ATOM 700 C C . PHE A 1 96 ? 0.169 -4.528 5.594 1.00 66.19 96 PHE A C 1
ATOM 702 O O . PHE A 1 96 ? -0.940 -4.033 5.730 1.00 66.19 96 PHE A O 1
ATOM 709 N N . LEU A 1 97 ? 1.159 -4.299 6.462 1.00 69.12 97 LEU A N 1
ATOM 710 C CA . LEU A 1 97 ? 0.972 -3.545 7.702 1.00 69.12 97 LEU A CA 1
ATOM 711 C C . LEU A 1 97 ? 0.491 -2.109 7.447 1.00 69.12 97 LEU A C 1
ATOM 713 O O . LEU A 1 97 ? -0.432 -1.641 8.107 1.00 69.12 97 LEU A O 1
ATOM 717 N N . ARG A 1 98 ? 1.070 -1.426 6.455 1.00 68.69 98 ARG A N 1
ATOM 718 C CA . ARG A 1 98 ? 0.660 -0.068 6.073 1.00 68.69 98 ARG A CA 1
ATOM 719 C C . ARG A 1 98 ? -0.779 -0.023 5.553 1.00 68.69 98 ARG A C 1
ATOM 721 O O . ARG A 1 98 ? -1.540 0.829 5.992 1.00 68.69 98 ARG A O 1
ATOM 728 N N . PHE A 1 99 ? -1.151 -0.927 4.646 1.00 61.56 99 PHE A N 1
ATOM 729 C CA . PHE A 1 99 ? -2.499 -0.926 4.055 1.00 61.56 99 PHE A CA 1
ATOM 730 C C . PHE A 1 99 ? -3.566 -1.529 4.970 1.00 61.56 99 PHE A C 1
ATOM 732 O O . PHE A 1 99 ? -4.741 -1.185 4.858 1.00 61.56 99 PHE A O 1
ATOM 739 N N . ALA A 1 100 ? -3.168 -2.398 5.898 1.00 64.44 100 ALA A N 1
ATOM 740 C CA . ALA A 1 100 ? -4.014 -2.835 6.997 1.00 64.44 100 ALA A CA 1
ATOM 741 C C . ALA A 1 100 ? -4.293 -1.670 7.957 1.00 64.44 100 ALA A C 1
ATOM 743 O O . ALA A 1 100 ? -5.432 -1.503 8.379 1.00 64.44 100 ALA A O 1
ATOM 744 N N . HIS A 1 101 ? -3.290 -0.828 8.247 1.00 65.56 101 HIS A N 1
ATOM 745 C CA . HIS A 1 101 ? -3.455 0.339 9.117 1.00 65.56 101 HIS A CA 1
ATOM 746 C C . HIS A 1 101 ? -4.357 1.423 8.510 1.00 65.56 101 HIS A C 1
ATOM 748 O O . HIS A 1 101 ? -5.129 2.042 9.234 1.00 65.56 101 HIS A O 1
ATOM 754 N N . THR A 1 102 ? -4.316 1.626 7.189 1.00 60.28 102 THR A N 1
ATOM 755 C CA . THR A 1 102 ? -5.244 2.542 6.499 1.00 60.28 102 THR A CA 1
ATOM 756 C C . THR A 1 102 ? -6.604 1.914 6.179 1.00 60.28 102 THR A C 1
ATOM 758 O O . THR A 1 102 ? -7.497 2.610 5.705 1.00 60.28 102 THR A O 1
ATOM 761 N N . GLY A 1 103 ? -6.786 0.610 6.418 1.00 57.59 103 GLY A N 1
ATOM 762 C CA . GLY A 1 103 ? -8.034 -0.114 6.141 1.00 57.59 103 GLY A CA 1
ATOM 763 C C . GLY A 1 103 ? -8.358 -0.300 4.652 1.00 57.59 103 GLY A C 1
ATOM 764 O O . GLY A 1 103 ? -9.376 -0.897 4.315 1.00 57.59 103 GLY A O 1
ATOM 765 N N . GLU A 1 104 ? -7.495 0.167 3.751 1.00 61.31 104 GLU A N 1
ATOM 766 C CA . GLU A 1 104 ? -7.741 0.208 2.304 1.00 61.31 104 GLU A CA 1
ATOM 767 C C . GLU A 1 104 ? -7.575 -1.174 1.645 1.00 61.31 104 GLU A C 1
ATOM 769 O O . GLU A 1 104 ? -8.164 -1.442 0.602 1.00 61.31 104 GLU A O 1
ATOM 774 N N . TYR A 1 105 ? -6.838 -2.091 2.291 1.00 57.59 105 TYR A N 1
ATOM 775 C CA . TYR A 1 105 ? -6.603 -3.443 1.767 1.00 57.59 105 TYR A CA 1
ATOM 776 C C . TYR A 1 105 ? -7.858 -4.332 1.763 1.00 57.59 105 TYR A C 1
ATOM 778 O O . TYR A 1 105 ? -8.051 -5.122 0.845 1.00 57.59 105 TYR A O 1
ATOM 786 N N . TRP A 1 106 ? -8.717 -4.206 2.782 1.00 57.12 106 TRP A N 1
ATOM 787 C CA . TRP A 1 106 ? -9.976 -4.964 2.895 1.00 57.12 106 TRP A CA 1
ATOM 788 C C . TRP A 1 106 ? -11.187 -4.187 2.355 1.00 57.12 106 TRP A C 1
ATOM 790 O O . TRP A 1 106 ? -12.319 -4.670 2.428 1.00 57.12 106 TRP A O 1
ATOM 800 N N . GLY A 1 107 ? -10.961 -2.975 1.833 1.00 65.38 107 GLY A N 1
ATOM 801 C CA . GLY A 1 107 ? -12.005 -2.096 1.322 1.00 65.38 107 GLY A CA 1
ATOM 802 C C . GLY A 1 107 ? -13.133 -1.866 2.333 1.00 65.38 107 GLY A C 1
ATOM 803 O O . GLY A 1 107 ? -12.904 -1.682 3.530 1.00 65.38 107 GLY A O 1
ATOM 804 N N . VAL A 1 108 ? -14.373 -1.920 1.844 1.00 69.50 108 VAL A N 1
ATOM 805 C CA . VAL A 1 108 ? -15.594 -1.687 2.634 1.00 69.50 108 VAL A CA 1
ATOM 806 C C . VAL A 1 108 ? -15.692 -2.627 3.842 1.00 69.50 108 VAL A C 1
ATOM 808 O O . VAL A 1 108 ? -16.128 -2.207 4.912 1.00 69.50 108 VAL A O 1
ATOM 811 N N . VAL A 1 109 ? -15.227 -3.875 3.726 1.00 71.19 109 VAL A N 1
ATOM 812 C CA . VAL A 1 109 ? -15.289 -4.852 4.826 1.00 71.19 109 VAL A CA 1
ATOM 813 C C . VAL A 1 109 ? -14.417 -4.401 5.999 1.00 71.19 109 VAL A C 1
ATOM 815 O O . VAL A 1 109 ? -14.886 -4.358 7.136 1.00 71.19 109 VAL A O 1
ATOM 818 N N . GLY A 1 110 ? -13.179 -3.975 5.734 1.00 70.81 110 GLY A N 1
ATOM 819 C CA . GLY A 1 110 ? -12.284 -3.464 6.777 1.00 70.81 110 GLY A CA 1
ATOM 820 C C . GLY A 1 110 ? -12.853 -2.228 7.475 1.00 70.81 110 GLY A C 1
ATOM 821 O O . GLY A 1 110 ? -12.830 -2.135 8.703 1.00 70.81 110 GLY A O 1
ATOM 822 N N . GLN A 1 111 ? -13.448 -1.323 6.697 1.00 79.38 111 GLN A N 1
ATOM 823 C CA . GLN A 1 111 ? -14.102 -0.122 7.217 1.00 79.38 111 GLN A CA 1
ATOM 824 C C . GLN A 1 111 ? -15.311 -0.453 8.105 1.00 79.38 111 GLN A C 1
ATOM 826 O O . GLN A 1 111 ? -15.458 0.139 9.175 1.00 79.38 111 GLN A O 1
ATOM 831 N N . THR A 1 112 ? -16.143 -1.432 7.728 1.00 83.19 112 THR A N 1
ATOM 832 C CA . THR A 1 112 ? -17.285 -1.851 8.564 1.00 83.19 112 THR A CA 1
ATOM 833 C C . THR A 1 112 ? -16.849 -2.450 9.897 1.00 83.19 112 THR A C 1
ATOM 835 O O . THR A 1 112 ? -17.411 -2.102 10.935 1.00 83.19 112 THR A O 1
ATOM 838 N N . VAL A 1 113 ? -15.808 -3.288 9.901 1.00 83.62 113 VAL A N 1
ATOM 839 C CA . VAL A 1 113 ? -15.271 -3.874 11.137 1.00 83.62 113 VAL A CA 1
ATOM 840 C C . VAL A 1 113 ? -14.681 -2.787 12.031 1.00 83.62 113 VAL A C 1
ATOM 842 O O . VAL A 1 113 ? -14.965 -2.765 13.227 1.00 83.62 113 VAL A O 1
ATOM 845 N N . ALA A 1 114 ? -13.927 -1.840 11.464 1.00 84.31 114 ALA A N 1
ATOM 846 C CA . ALA A 1 114 ? -13.410 -0.698 12.215 1.00 84.31 114 ALA A CA 1
ATOM 847 C C . ALA A 1 114 ? -14.542 0.138 12.844 1.00 84.31 114 ALA A C 1
ATOM 849 O O . ALA A 1 114 ? -14.456 0.517 14.016 1.00 84.31 114 ALA A O 1
ATOM 850 N N . GLY A 1 115 ? -15.628 0.374 12.102 1.00 86.75 115 GLY A N 1
ATOM 851 C CA . GLY A 1 115 ? -16.826 1.044 12.612 1.00 86.75 115 GLY A CA 1
ATOM 852 C C . GLY A 1 115 ? -17.486 0.289 13.770 1.00 86.75 115 GLY A C 1
ATOM 853 O O . GLY A 1 115 ? -17.778 0.888 14.806 1.00 86.75 115 GLY A O 1
ATOM 854 N N . LEU A 1 116 ? -17.651 -1.031 13.643 1.00 92.69 116 LEU A N 1
ATOM 855 C CA . LEU A 1 116 ? -18.214 -1.881 14.699 1.00 92.69 116 LEU A CA 1
ATOM 856 C C . LEU A 1 116 ? -17.356 -1.870 15.967 1.00 92.69 116 LEU A C 1
ATOM 858 O O . LEU A 1 116 ? -17.887 -1.705 17.065 1.00 92.69 116 LEU A O 1
ATOM 862 N N . VAL A 1 117 ? -16.036 -1.999 15.827 1.00 93.50 117 VAL A N 1
ATOM 863 C CA . VAL A 1 117 ? -15.100 -1.949 16.961 1.00 93.50 117 VAL A CA 1
ATOM 864 C C . VAL A 1 117 ? -15.148 -0.583 17.646 1.00 93.50 117 VAL A C 1
ATOM 866 O O . VAL A 1 117 ? -15.142 -0.507 18.877 1.00 93.50 117 VAL A O 1
ATOM 869 N N . SER A 1 118 ? -15.250 0.498 16.871 1.00 93.69 118 SER A N 1
ATOM 870 C CA . SER A 1 118 ? -15.361 1.858 17.408 1.00 93.69 118 SER A CA 1
ATOM 871 C C . SER A 1 118 ? -16.660 2.035 18.199 1.00 93.69 118 SER A C 1
ATOM 873 O O . SER A 1 118 ? -16.634 2.511 19.334 1.00 93.69 118 SER A O 1
ATOM 875 N N . LEU A 1 119 ? -17.790 1.573 17.652 1.00 95.88 119 LEU A N 1
ATOM 876 C CA . LEU A 1 119 ? -19.086 1.613 18.332 1.00 95.88 119 LEU A CA 1
ATOM 877 C C . LEU A 1 119 ? -19.082 0.775 19.620 1.00 95.88 119 LEU A C 1
ATOM 879 O O . LEU A 1 119 ? -19.513 1.249 20.672 1.00 95.88 119 LEU A O 1
ATOM 883 N N . ALA A 1 120 ? -18.542 -0.445 19.562 1.00 95.38 120 ALA A N 1
ATOM 884 C CA . ALA A 1 120 ? -18.402 -1.311 20.728 1.00 95.38 120 ALA A CA 1
ATOM 885 C C . ALA A 1 120 ? -17.529 -0.663 21.814 1.00 95.38 120 ALA A C 1
ATOM 887 O O . ALA A 1 120 ? -17.863 -0.738 22.996 1.00 95.38 120 ALA A O 1
ATOM 888 N N . SER A 1 121 ? -16.459 0.035 21.421 1.00 96.62 121 SER A N 1
ATOM 889 C CA . SER A 1 121 ? -15.580 0.753 22.348 1.00 96.62 121 SER A CA 1
ATOM 890 C C . SER A 1 121 ? -16.314 1.882 23.073 1.00 96.62 121 SER A C 1
ATOM 892 O O . SER A 1 121 ? -16.183 2.007 24.290 1.00 96.62 121 SER A O 1
ATOM 894 N N . VAL A 1 122 ? -17.144 2.662 22.371 1.00 97.75 122 VAL A N 1
ATOM 895 C CA . VAL A 1 122 ? -17.970 3.719 22.988 1.00 97.75 122 VAL A CA 1
ATOM 896 C C . VAL A 1 122 ? -18.932 3.128 24.021 1.00 97.75 122 VAL A C 1
ATOM 898 O O . VAL A 1 122 ? -19.019 3.627 25.146 1.00 97.75 122 VAL A O 1
ATOM 901 N N . VAL A 1 123 ? -19.613 2.030 23.674 1.00 96.12 123 VAL A N 1
ATOM 902 C CA . VAL A 1 123 ? -20.525 1.329 24.593 1.00 96.12 123 VAL A CA 1
ATOM 903 C C . VAL A 1 123 ? -19.774 0.801 25.819 1.00 96.12 123 VAL A C 1
ATOM 905 O O . VAL A 1 123 ? -20.255 0.938 26.948 1.00 96.12 123 VAL A O 1
ATOM 908 N N . LEU A 1 124 ? -18.581 0.235 25.630 1.00 96.44 124 LEU A N 1
ATOM 909 C CA . LEU A 1 124 ? -17.757 -0.282 26.721 1.00 96.44 124 LEU A CA 1
ATOM 910 C C . LEU A 1 124 ? -17.281 0.832 27.667 1.00 96.44 124 LEU A C 1
ATOM 912 O O . LEU A 1 124 ? -17.346 0.674 28.886 1.00 96.44 124 LEU A O 1
ATOM 916 N N . VAL A 1 125 ? -16.853 1.977 27.129 1.00 97.31 125 VAL A N 1
ATOM 917 C CA . VAL A 1 125 ? -16.454 3.145 27.933 1.00 97.31 125 VAL A CA 1
ATOM 918 C C . VAL A 1 125 ? -17.639 3.675 28.733 1.00 97.31 125 VAL A C 1
ATOM 920 O O . VAL A 1 125 ? -17.512 3.895 29.939 1.00 97.31 125 VAL A O 1
ATOM 923 N N . TRP A 1 126 ? -18.801 3.834 28.096 1.00 96.38 126 TRP A N 1
ATOM 924 C CA . TRP A 1 126 ? -20.008 4.309 28.770 1.00 96.38 126 TRP A CA 1
ATOM 925 C C . TRP A 1 126 ? -20.431 3.377 29.906 1.00 96.38 126 TRP A C 1
ATOM 927 O O . TRP A 1 126 ? -20.652 3.816 31.037 1.00 96.38 126 TRP A O 1
ATOM 937 N N . THR A 1 127 ? -20.503 2.076 29.627 1.00 95.75 127 THR A N 1
ATOM 938 C CA . THR A 1 127 ? -20.892 1.078 30.630 1.00 95.75 127 THR A CA 1
ATOM 939 C C . THR A 1 127 ? -19.868 0.977 31.758 1.00 95.75 127 THR A C 1
ATOM 941 O O . THR A 1 127 ? -20.256 0.960 32.929 1.00 95.75 127 THR A O 1
ATOM 944 N N . GLY A 1 128 ? -18.571 0.995 31.444 1.00 95.31 128 GLY A N 1
ATOM 945 C CA . GLY A 1 128 ? -17.495 1.016 32.433 1.00 95.31 128 GLY A CA 1
ATOM 946 C C . GLY A 1 128 ? -17.558 2.246 33.340 1.00 95.31 128 GLY A C 1
ATOM 947 O O . GLY A 1 128 ? -17.493 2.114 34.565 1.00 95.31 128 GLY A O 1
ATOM 948 N N . LEU A 1 129 ? -17.772 3.432 32.764 1.00 95.62 129 LEU A N 1
ATOM 949 C CA . LEU A 1 129 ? -17.908 4.680 33.514 1.00 95.62 129 LEU A CA 1
ATOM 950 C C . LEU A 1 129 ? -19.162 4.673 34.401 1.00 95.62 129 LEU A C 1
ATOM 952 O O . LEU A 1 129 ? -19.079 4.992 35.588 1.00 95.62 129 LEU A O 1
ATOM 956 N N . ALA A 1 130 ? -20.309 4.239 33.872 1.00 93.81 130 ALA A N 1
ATOM 957 C CA . ALA A 1 130 ? -21.551 4.121 34.634 1.00 93.81 130 ALA A CA 1
ATOM 958 C C . ALA A 1 130 ? -21.402 3.164 35.832 1.00 93.81 130 ALA A C 1
ATOM 960 O O . ALA A 1 130 ? -21.843 3.469 36.947 1.00 93.81 130 ALA A O 1
ATOM 961 N N . LEU A 1 131 ? -20.732 2.024 35.637 1.00 95.44 131 LEU A N 1
ATOM 962 C CA . LEU A 1 131 ? -20.442 1.066 36.706 1.00 95.44 131 LEU A CA 1
ATOM 963 C C . LEU A 1 131 ? -19.470 1.641 37.747 1.00 95.44 131 LEU A C 1
ATOM 965 O O . LEU A 1 131 ? -19.704 1.476 38.951 1.00 95.44 131 LEU A O 1
ATOM 969 N N . ALA A 1 132 ? -18.419 2.339 37.309 1.00 93.81 132 ALA A N 1
ATOM 970 C CA . ALA A 1 132 ? -17.448 2.982 38.191 1.00 93.81 132 ALA A CA 1
ATOM 971 C C . ALA A 1 132 ? -18.110 4.046 39.081 1.00 93.81 132 ALA A C 1
ATOM 973 O O . ALA A 1 132 ? -17.945 4.019 40.306 1.00 93.81 132 ALA A O 1
ATOM 974 N N . LEU A 1 133 ? -18.937 4.915 38.492 1.00 93.69 133 LEU A N 1
ATOM 975 C CA . LEU A 1 133 ? -19.687 5.942 39.217 1.00 93.69 133 LEU A CA 1
ATOM 976 C C . LEU A 1 133 ? -20.701 5.326 40.188 1.00 93.69 133 LEU A C 1
ATOM 978 O O . LEU A 1 133 ? -20.782 5.749 41.344 1.00 93.69 133 LEU A O 1
ATOM 982 N N . ARG A 1 134 ? -21.418 4.266 39.784 1.00 91.31 134 ARG A N 1
ATOM 983 C CA . ARG A 1 134 ? -22.356 3.557 40.675 1.00 91.31 134 ARG A CA 1
ATOM 984 C C . ARG A 1 134 ? -21.646 2.934 41.878 1.00 91.31 134 ARG A C 1
ATOM 986 O O . ARG A 1 134 ? -22.172 2.970 42.994 1.00 91.31 134 ARG A O 1
ATOM 993 N N . ARG A 1 135 ? -20.455 2.361 41.673 1.00 92.12 135 ARG A N 1
ATOM 994 C CA . ARG A 1 135 ? -19.629 1.798 42.754 1.00 92.12 135 ARG A CA 1
ATOM 995 C C . ARG A 1 135 ? -19.145 2.890 43.707 1.00 92.12 135 ARG A C 1
ATOM 997 O O . ARG A 1 135 ? -19.243 2.706 44.921 1.00 92.12 135 ARG A O 1
ATOM 1004 N N . LEU A 1 136 ? -18.678 4.017 43.174 1.00 91.25 136 LEU A N 1
ATOM 1005 C CA . LEU A 1 136 ? -18.212 5.149 43.972 1.00 91.25 136 LEU A CA 1
ATOM 1006 C C . LEU A 1 136 ? -19.348 5.758 44.807 1.00 91.25 136 LEU A C 1
ATOM 1008 O O . LEU A 1 136 ? -19.189 5.932 46.013 1.00 91.25 136 LEU A O 1
ATOM 1012 N N . ALA A 1 137 ? -20.520 5.987 44.209 1.00 91.06 137 ALA A N 1
ATOM 1013 C CA . ALA A 1 137 ? -21.689 6.517 44.912 1.00 91.06 137 ALA A CA 1
ATOM 1014 C C . ALA A 1 137 ? -22.108 5.627 46.094 1.00 91.06 137 ALA A C 1
ATOM 1016 O O . ALA A 1 137 ? -22.311 6.123 47.203 1.00 91.06 137 ALA A O 1
ATOM 1017 N N . ARG A 1 138 ? -22.156 4.300 45.900 1.00 90.19 138 ARG A N 1
ATOM 1018 C CA . ARG A 1 138 ? -22.442 3.344 46.986 1.00 90.19 138 ARG A CA 1
ATOM 1019 C C . ARG A 1 138 ? -21.378 3.372 48.082 1.00 90.19 138 ARG A C 1
ATOM 1021 O O . ARG A 1 138 ? -21.721 3.273 49.258 1.00 90.19 138 ARG A O 1
ATOM 1028 N N . ALA A 1 139 ? -20.102 3.508 47.724 1.00 86.69 139 ALA A N 1
ATOM 1029 C CA . ALA A 1 139 ? -19.023 3.617 48.703 1.00 86.69 139 ALA A CA 1
ATOM 1030 C C . ALA A 1 139 ? -19.139 4.904 49.541 1.00 86.69 139 ALA A C 1
ATOM 1032 O O . ALA A 1 139 ? -18.972 4.855 50.759 1.00 86.69 139 ALA A O 1
ATOM 1033 N N . LEU A 1 140 ? -19.485 6.035 48.920 1.00 86.19 140 LEU A N 1
ATOM 1034 C CA . LEU A 1 140 ? -19.706 7.308 49.617 1.00 86.19 140 LEU A CA 1
ATOM 1035 C C . LEU A 1 140 ? -20.957 7.281 50.511 1.00 86.19 140 LEU A C 1
ATOM 1037 O O . LEU A 1 140 ? -20.917 7.793 51.627 1.00 86.19 140 LEU A O 1
ATOM 1041 N N . GLN A 1 141 ? -22.051 6.660 50.061 1.00 85.31 141 GLN A N 1
ATOM 1042 C CA . GLN A 1 141 ? -23.275 6.506 50.861 1.00 85.31 141 GLN A CA 1
ATOM 1043 C C . GLN A 1 141 ? -23.037 5.649 52.110 1.00 85.31 141 GLN A C 1
ATOM 1045 O O . GLN A 1 141 ? -23.472 6.021 53.197 1.00 85.31 141 GLN A O 1
ATOM 1050 N N . ARG A 1 142 ? -22.279 4.550 51.985 1.00 80.94 142 ARG A N 1
ATOM 1051 C CA . ARG A 1 142 ? -21.877 3.724 53.138 1.00 80.94 142 ARG A CA 1
ATOM 1052 C C . ARG A 1 142 ? -21.057 4.521 54.152 1.00 80.94 142 ARG A C 1
ATOM 1054 O O . ARG A 1 142 ? -21.318 4.420 55.342 1.00 80.94 142 ARG A O 1
ATOM 1061 N N . ARG A 1 143 ? -20.126 5.366 53.689 1.00 75.50 143 ARG A N 1
ATOM 1062 C CA . ARG A 1 143 ? -19.323 6.240 54.568 1.00 75.50 143 ARG A CA 1
ATOM 1063 C C . ARG A 1 143 ? -20.165 7.280 55.312 1.00 75.50 143 ARG A C 1
ATOM 1065 O O . ARG A 1 143 ? -19.848 7.596 56.449 1.00 75.50 143 ARG A O 1
ATOM 1072 N N . ARG A 1 144 ? -21.237 7.790 54.695 1.00 71.06 144 ARG A N 1
ATOM 1073 C CA . ARG A 1 144 ? -22.167 8.741 55.331 1.00 71.06 144 ARG A CA 1
ATOM 1074 C C . ARG A 1 144 ? -23.109 8.076 56.338 1.00 71.06 144 ARG A C 1
ATOM 1076 O O . ARG A 1 144 ? -23.417 8.687 57.348 1.00 71.06 144 ARG A O 1
ATOM 1083 N N . GLY A 1 145 ? -23.520 6.829 56.098 1.00 62.78 145 GLY A N 1
ATOM 1084 C CA . GLY A 1 145 ? -24.360 6.063 57.031 1.00 62.78 145 GLY A CA 1
ATOM 1085 C C . GLY A 1 145 ? -23.627 5.561 58.282 1.00 62.78 145 GLY A C 1
ATOM 1086 O O . GLY A 1 145 ? -24.266 5.304 59.294 1.00 62.78 145 GLY A O 1
ATOM 1087 N N . SER A 1 146 ? -22.294 5.445 58.238 1.00 60.78 146 SER A N 1
ATOM 1088 C CA . SER A 1 146 ? -21.472 5.090 59.407 1.00 60.78 146 SER A CA 1
ATOM 1089 C C . SER A 1 146 ? -21.194 6.263 60.352 1.00 60.78 146 SER A C 1
ATOM 1091 O O . SER A 1 146 ? -20.681 6.042 61.444 1.00 60.78 146 SER A O 1
ATOM 1093 N N . ALA A 1 147 ? -21.551 7.494 59.975 1.00 59.31 147 ALA A N 1
ATOM 1094 C CA . ALA A 1 147 ? -21.558 8.638 60.880 1.00 59.31 147 ALA A CA 1
ATOM 1095 C C . ALA A 1 147 ? -22.878 8.661 61.675 1.00 59.31 147 ALA A C 1
ATOM 1097 O O . ALA A 1 147 ? -23.704 9.554 61.510 1.00 59.31 147 ALA A O 1
ATOM 1098 N N . HIS A 1 148 ? -23.109 7.639 62.504 1.00 56.31 148 HIS A N 1
ATOM 1099 C CA . HIS A 1 148 ? -24.109 7.739 63.565 1.00 56.31 148 HIS A CA 1
ATOM 1100 C C . HIS A 1 148 ? -23.518 8.640 64.664 1.00 56.31 148 HIS A C 1
ATOM 1102 O O . HIS A 1 148 ? -22.346 8.451 65.006 1.00 56.31 148 HIS A O 1
ATOM 1108 N N . PRO A 1 149 ? -24.257 9.650 65.164 1.00 57.38 149 PRO A N 1
ATOM 1109 C CA . PRO A 1 149 ? -23.744 10.587 66.154 1.00 57.38 149 PRO A CA 1
ATOM 1110 C C . PRO A 1 149 ? -23.254 9.805 67.366 1.00 57.38 149 PRO A C 1
ATOM 1112 O O . PRO A 1 149 ? -23.896 8.841 67.780 1.00 57.38 149 PRO A O 1
ATOM 1115 N N . ALA A 1 150 ? -22.107 10.214 67.909 1.00 58.38 150 ALA A N 1
ATOM 1116 C CA . ALA A 1 150 ? -21.644 9.755 69.205 1.00 58.38 150 ALA A CA 1
ATOM 1117 C C . ALA A 1 150 ? -22.776 10.001 70.211 1.00 58.38 150 ALA A C 1
ATOM 1119 O O . ALA A 1 150 ? -23.021 11.133 70.626 1.00 58.38 150 ALA A O 1
ATOM 1120 N N . VAL A 1 151 ? -23.526 8.943 70.516 1.00 60.12 151 VAL A N 1
ATOM 1121 C CA . VAL A 1 151 ? -24.508 8.928 71.589 1.00 60.12 151 VAL A CA 1
ATOM 1122 C C . VAL A 1 151 ? -23.708 9.214 72.850 1.00 60.12 151 VAL A C 1
ATOM 1124 O O . VAL A 1 151 ? -22.836 8.433 73.221 1.00 60.12 151 VAL A O 1
ATOM 1127 N N . ALA A 1 152 ? -23.946 10.386 73.437 1.00 59.94 152 ALA A N 1
ATOM 1128 C CA . ALA A 1 152 ? -23.397 10.765 74.724 1.00 59.94 152 ALA A CA 1
ATOM 1129 C C . ALA A 1 152 ? -23.750 9.670 75.741 1.00 59.94 152 ALA A C 1
ATOM 1131 O O . ALA A 1 152 ? -24.929 9.400 75.971 1.00 59.94 152 ALA A O 1
ATOM 1132 N N . GLU A 1 153 ? -22.736 9.018 76.312 1.00 60.56 153 GLU A N 1
ATOM 1133 C CA . GLU A 1 153 ? -22.932 8.093 77.425 1.00 60.56 153 GLU A CA 1
ATOM 1134 C C . GLU A 1 153 ? -23.541 8.851 78.616 1.00 60.56 153 GLU A C 1
ATOM 1136 O O . GLU A 1 153 ? -22.961 9.846 79.065 1.00 60.56 153 GLU A O 1
ATOM 1141 N N . PRO A 1 154 ? -24.673 8.400 79.184 1.00 61.75 154 PRO A N 1
ATOM 1142 C CA . PRO A 1 154 ? -25.041 8.799 80.528 1.00 61.75 154 PRO A CA 1
ATOM 1143 C C . PRO A 1 154 ? -24.102 8.096 81.518 1.00 61.75 154 PRO A C 1
ATOM 1145 O O . PRO A 1 154 ? -24.055 6.871 81.606 1.00 61.75 154 PRO A O 1
ATOM 1148 N N . SER A 1 155 ? -23.343 8.907 82.253 1.00 58.97 155 SER A N 1
ATOM 1149 C CA . SER A 1 155 ? -22.448 8.495 83.337 1.00 58.97 155 SER A CA 1
ATOM 1150 C C . SER A 1 155 ? -23.173 7.618 84.375 1.00 58.97 155 SER A C 1
ATOM 1152 O O . SER A 1 155 ? -24.201 8.057 84.906 1.00 58.97 155 SER A O 1
ATOM 1154 N N . PRO A 1 156 ? -22.677 6.409 84.716 1.00 58.25 156 PRO A N 1
ATOM 1155 C CA . PRO A 1 156 ? -23.248 5.621 85.794 1.00 58.25 156 PRO A CA 1
ATOM 1156 C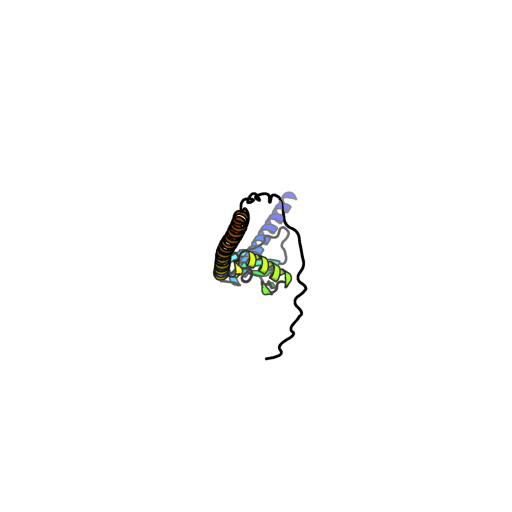 C . PRO A 1 156 ? -22.647 6.071 87.129 1.00 58.25 156 PRO A C 1
ATOM 1158 O O . PRO A 1 156 ? -21.492 5.803 87.462 1.00 58.25 156 PRO A O 1
ATOM 1161 N N . VAL A 1 157 ? -23.467 6.768 87.910 1.00 60.09 157 VAL A N 1
ATOM 1162 C CA . VAL A 1 157 ? -23.210 7.043 89.323 1.00 60.09 157 VAL A CA 1
ATOM 1163 C C . VAL A 1 157 ? -23.320 5.729 90.106 1.00 60.09 157 VAL A C 1
ATOM 1165 O O . VAL A 1 157 ? -24.320 5.031 90.007 1.00 60.09 157 VAL A O 1
ATOM 1168 N N . ALA A 1 158 ? -22.261 5.433 90.861 1.00 53.62 158 ALA A N 1
ATOM 1169 C CA . ALA A 1 158 ? -22.169 4.628 92.081 1.00 53.62 158 ALA A CA 1
ATOM 1170 C C . ALA A 1 158 ? -23.116 3.421 92.290 1.00 53.62 158 ALA A C 1
ATOM 1172 O O . ALA A 1 158 ? -24.303 3.570 92.560 1.00 53.62 158 ALA A O 1
ATOM 1173 N N . GLY A 1 159 ? -22.494 2.247 92.454 1.00 54.66 159 GLY A N 1
ATOM 1174 C CA . GLY A 1 159 ? -22.891 1.296 93.497 1.00 54.66 159 GLY A CA 1
ATOM 1175 C C . GLY A 1 159 ? -23.261 -0.112 93.027 1.00 54.66 159 GLY A C 1
ATOM 1176 O O . GLY A 1 159 ? -24.119 -0.279 92.173 1.00 54.66 159 GLY A O 1
ATOM 1177 N N . ALA A 1 160 ? -22.654 -1.096 93.706 1.00 48.84 160 ALA A N 1
ATOM 1178 C CA . ALA A 1 160 ? -23.036 -2.511 93.855 1.00 48.84 160 ALA A CA 1
ATOM 1179 C C . ALA A 1 160 ? -22.083 -3.557 93.230 1.00 48.84 160 ALA A C 1
ATOM 1181 O O . ALA A 1 160 ? -22.213 -4.000 92.095 1.00 48.84 160 ALA A O 1
ATOM 1182 N N . SER A 1 161 ? -21.113 -3.942 94.061 1.00 48.19 161 SER A N 1
ATOM 1183 C CA . SER A 1 161 ? -20.589 -5.285 94.363 1.00 48.19 161 SER A CA 1
ATOM 1184 C C . SER A 1 161 ? -21.091 -6.515 93.562 1.00 48.19 161 SER A C 1
ATOM 1186 O O . SER A 1 161 ? -22.262 -6.857 93.639 1.00 48.19 161 SER A O 1
ATOM 1188 N N . ALA A 1 162 ? -20.139 -7.184 92.879 1.00 53.28 162 ALA A N 1
ATOM 1189 C CA . ALA A 1 162 ? -19.773 -8.630 92.768 1.00 53.28 162 ALA A CA 1
ATOM 1190 C C . ALA A 1 162 ? -20.751 -9.785 93.179 1.00 53.28 162 ALA A C 1
ATOM 1192 O O . ALA A 1 162 ? -21.630 -9.533 93.995 1.00 53.28 162 ALA A O 1
ATOM 1193 N N . PRO A 1 163 ? -20.532 -11.095 92.823 1.00 62.81 163 PRO A N 1
ATOM 1194 C CA . PRO A 1 163 ? -19.553 -11.738 91.909 1.00 62.81 163 PRO A CA 1
ATOM 1195 C C . PRO A 1 163 ? -20.085 -12.883 90.972 1.00 62.81 163 PRO A C 1
ATOM 1197 O O . PRO A 1 163 ? -21.179 -13.408 91.125 1.00 62.81 163 PRO A O 1
ATOM 1200 N N . ALA A 1 164 ? -19.208 -13.298 90.041 1.00 61.62 164 ALA A N 1
ATOM 1201 C CA . ALA A 1 164 ? -18.906 -14.652 89.512 1.00 61.62 164 ALA A CA 1
ATOM 1202 C C . ALA A 1 164 ? -20.008 -15.700 89.182 1.00 61.62 164 ALA A C 1
ATOM 1204 O O . ALA A 1 164 ? -20.691 -16.219 90.057 1.00 61.62 164 ALA A O 1
ATOM 1205 N N . ASN A 1 165 ? -20.002 -16.193 87.929 1.00 58.31 165 ASN A N 1
ATOM 1206 C CA . ASN A 1 165 ? -20.535 -17.514 87.536 1.00 58.31 165 ASN A CA 1
ATOM 1207 C C . ASN A 1 165 ? -19.642 -18.130 86.410 1.00 58.31 165 ASN A C 1
ATOM 1209 O O . ASN A 1 165 ? -19.161 -17.372 85.564 1.00 58.31 165 ASN A O 1
ATOM 1213 N N . PRO A 1 166 ? -19.358 -19.455 86.399 1.00 68.69 166 PRO A N 1
ATOM 1214 C CA . PRO A 1 166 ? -18.203 -20.089 85.747 1.00 68.69 166 PRO A CA 1
ATOM 1215 C C . PRO A 1 166 ? -18.427 -20.468 84.263 1.00 68.69 166 PRO A C 1
ATOM 1217 O O . PRO A 1 166 ? -19.544 -20.358 83.747 1.00 68.69 166 PRO A O 1
ATOM 1220 N N . PRO A 1 167 ? -17.379 -20.939 83.545 1.00 65.31 167 PRO A N 1
ATOM 1221 C CA . PRO A 1 167 ? -17.456 -21.220 82.109 1.00 65.31 167 PRO A CA 1
ATOM 1222 C C . PRO A 1 167 ? -18.361 -22.412 81.767 1.00 65.31 167 PRO A C 1
ATOM 1224 O O . PRO A 1 167 ? -18.199 -23.518 82.289 1.00 65.31 167 PRO A O 1
ATOM 1227 N N . ARG A 1 168 ? -19.275 -22.216 80.805 1.00 65.75 168 ARG A N 1
ATOM 1228 C CA . ARG A 1 168 ? -20.075 -23.305 80.227 1.00 65.75 168 ARG A CA 1
ATOM 1229 C C . ARG A 1 168 ? -19.193 -24.221 79.375 1.00 65.75 168 ARG A C 1
ATOM 1231 O O . ARG A 1 168 ? -18.585 -23.814 78.387 1.00 65.75 168 ARG A O 1
ATOM 1238 N N . ARG A 1 169 ? -19.137 -25.478 79.810 1.00 58.62 169 ARG A N 1
ATOM 1239 C CA . ARG A 1 169 ? -18.413 -26.602 79.216 1.00 58.62 169 ARG A CA 1
ATOM 1240 C C . ARG A 1 169 ? -18.955 -26.943 77.822 1.00 58.62 169 ARG A C 1
ATOM 1242 O O . ARG A 1 169 ? -20.151 -26.869 77.569 1.00 58.62 169 ARG A O 1
ATOM 1249 N N . ARG A 1 170 ? -18.032 -27.360 76.954 1.00 57.78 170 ARG A N 1
ATOM 1250 C CA . ARG A 1 170 ? -18.246 -27.906 75.608 1.00 57.78 170 ARG A CA 1
ATOM 1251 C C . ARG A 1 170 ? -19.175 -29.126 75.615 1.00 57.78 170 ARG A C 1
ATOM 1253 O O . ARG A 1 170 ? -18.932 -30.051 76.387 1.00 57.78 170 ARG A O 1
ATOM 1260 N N . SER A 1 171 ? -20.070 -29.191 74.630 1.00 56.38 171 SER A N 1
ATOM 1261 C CA . SER A 1 171 ? -20.695 -30.433 74.163 1.00 56.38 171 SER A CA 1
ATOM 1262 C C . SER A 1 171 ? -20.350 -30.628 72.688 1.00 56.38 171 SER A C 1
ATOM 1264 O O . SER A 1 171 ? -20.837 -29.915 71.817 1.00 56.38 171 SER A O 1
ATOM 1266 N N . ARG A 1 172 ? -19.438 -31.571 72.438 1.00 58.66 172 ARG A N 1
ATOM 1267 C CA . ARG A 1 172 ? -19.223 -32.220 71.143 1.00 58.66 172 ARG A CA 1
ATOM 1268 C C . ARG A 1 172 ? -20.452 -33.071 70.834 1.00 58.66 172 ARG A C 1
ATOM 1270 O O . ARG A 1 172 ? -20.639 -34.026 71.565 1.00 58.66 172 ARG A O 1
ATOM 1277 N N . GLU A 1 173 ? -21.179 -32.789 69.761 1.00 58.53 173 GLU A N 1
ATOM 1278 C CA . GLU A 1 173 ? -22.088 -33.688 69.017 1.00 58.53 173 GLU A CA 1
ATOM 1279 C C . GLU A 1 173 ? -22.373 -32.952 67.690 1.00 58.53 173 GLU A C 1
ATOM 1281 O O . GLU A 1 173 ? -22.546 -31.742 67.726 1.00 58.53 173 GLU A O 1
ATOM 1286 N N . ARG A 1 174 ? -22.395 -33.478 66.466 1.00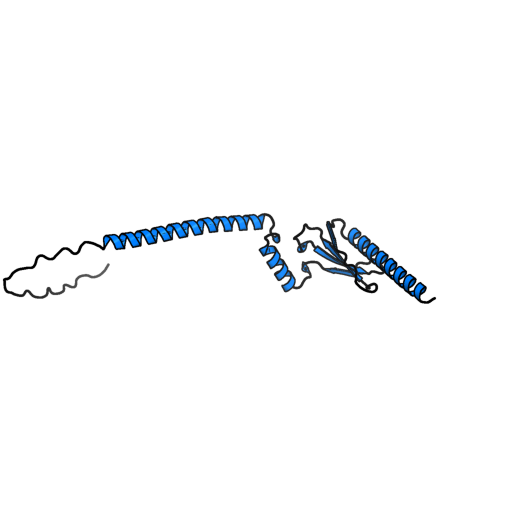 56.88 174 ARG A N 1
ATOM 1287 C CA . ARG A 1 174 ? -22.411 -34.801 65.822 1.00 56.88 174 ARG A CA 1
ATOM 1288 C C . ARG A 1 174 ? -21.912 -34.524 64.388 1.00 56.88 174 ARG A C 1
ATOM 1290 O O . ARG A 1 174 ? -22.258 -33.502 63.811 1.00 56.88 174 ARG A O 1
ATOM 1297 N N . ALA A 1 175 ? -20.926 -35.242 63.865 1.00 54.41 175 ALA A N 1
ATOM 1298 C CA . ALA A 1 175 ? -21.119 -36.475 63.102 1.00 54.41 175 ALA A CA 1
ATOM 1299 C C . ALA A 1 175 ? -22.076 -36.325 61.898 1.00 54.41 175 ALA A C 1
ATOM 1301 O O . ALA A 1 175 ? -23.288 -36.327 62.066 1.00 54.41 175 ALA A O 1
ATOM 1302 N N . LEU A 1 176 ? -21.456 -36.286 60.711 1.00 59.12 176 LEU A N 1
ATOM 1303 C CA . LEU A 1 176 ? -21.775 -37.098 59.531 1.00 59.12 176 LEU A CA 1
ATOM 1304 C C . LEU A 1 176 ? -23.213 -37.039 58.991 1.00 59.12 176 LEU A C 1
ATOM 1306 O O . LEU A 1 176 ? -24.114 -37.679 59.531 1.00 59.12 176 LEU A O 1
ATOM 1310 N N . ARG A 1 177 ? -23.355 -36.414 57.820 1.00 52.44 177 ARG A N 1
ATOM 1311 C CA . ARG A 1 177 ? -23.921 -37.021 56.605 1.00 52.44 177 ARG A CA 1
ATOM 1312 C C . ARG A 1 177 ? -23.494 -36.223 55.382 1.00 52.44 177 ARG A C 1
ATOM 1314 O O . ARG A 1 177 ? -23.374 -34.987 55.520 1.00 52.44 177 ARG A O 1
#

Radius of gyration: 42.82 Å; chains: 1; bounding box: 59×62×128 Å

Secondary structure (DSSP, 8-state):
-HHHHHHHHHHHHHHHHHHHHHHHHHHHHHH-TT-SEEE-PPPSSS--SEEEEEEE-SPTT-GGGEEEEEEETTT--EEEEEEGGGS-HHHHHHHHHHHHHTT-SSHHHHHHHHHHHHHHHHHHHHHHHHHHHHHHHHHHHHHHHT-----PPPP----------PPPPP-------

pLDDT: mean 72.1, std 12.56, range [48.19, 97.75]

Foldseek 3Di:
DVVVVVVVVVVVQVVLLVQLQVLLVVLVCVVPVLFDDKDWDRDPDGDDQWTWIKTANDDPLCQQRIKIWIAGSVHRDTPDIDGLV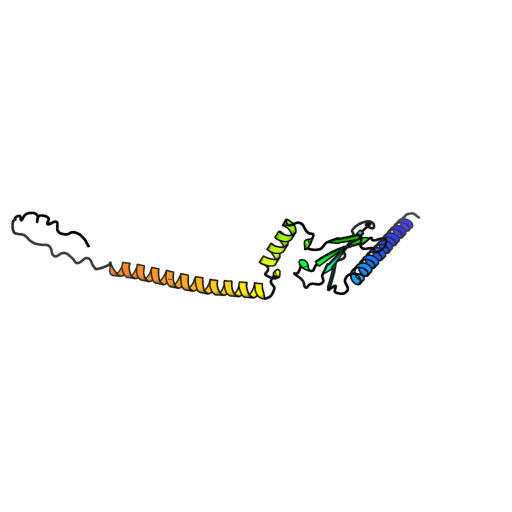NDDPVSVVVSCVVSLVVLPHVPPVSVVVVVVVVVVVVVVVVVVVVVVVVVVVVVVVVVVVVPDDPPDDDDDDDDDDDDDDDDDDDDDDDDDD